Protein AF-A0A376YDN0-F1 (afdb_monomer)

Radius of gyration: 10.98 Å; Cα contacts (8 Å, |Δi|>4): 120; chains: 1; bounding box: 23×23×27 Å

Foldseek 3Di:
DEAEQEQVSLLVQLPDPDDDYDQNYKYAHCQLVVVHFSPSCLVPRVVVQFPPVVSCCRRNVRDIDGPVRSVVGD

pLDDT: mean 96.63, std 2.54, range [77.19, 98.38]

Organism: Escherichia coli (NCBI:txid562)

Solvent-accessible surface area (backbone atoms only — not comparable to full-atom values): 4129 Å² total; per-residue (Å²): 81,78,38,82,25,50,36,70,53,29,23,53,50,63,70,46,98,71,83,64,67,41,83,74,16,34,36,29,38,44,34,44,80,74,79,47,72,57,79,80,39,35,77,67,42,47,64,76,51,31,60,66,71,59,42,51,48,28,46,68,66,28,44,78,42,45,33,70,56,37,72,74,54,92

Nearest PDB structures (foldseek):
  2qq3-assembly2_L  TM=9.755E-01  e=2.664E-08  Geobacillus kaustophilus
  3rsi-assembly1_A  TM=9.591E-01  e=4.616E-07  Mycobacteroides abscessus ATCC 19977
  3p85-assembly1_A  TM=9.679E-01  e=5.288E-07  Mycobacterium avium 104
  4f47-assembly1_A  TM=9.479E-01  e=6.938E-07  Mycobacterium marinum M
  3swx-assembly1_C  TM=9.531E-01  e=1.043E-06  Mycobacteroides abscessus

Mean predicted aligned error: 2.02 Å

InterPro domains:
  IPR001753 Enoyl-CoA hydratase/isomerase-like domain [PF00378] (1-74)
  IPR029045 ClpP/crotonase-like domain superfamily [SSF52096] (1-74)

Sequence (74 aa):
MNGYAFGGGFELALAADFIVCADNASFALPEAKLGIVPDSGGVLRLPKILPPAIVNEMVMTGRRMGAEEALRWG

Secondary structure (DSSP, 8-state):
--SEEETHHHHHHTTSS-----TT-EEE-GGGGGT---TTTHHHHGGGTS-HHHHHHHHHH---EEHHHHHHH-

Structure (mmCIF, N/CA/C/O backbone):
data_AF-A0A376YDN0-F1
#
_entry.id   AF-A0A376YDN0-F1
#
loop_
_atom_site.group_PDB
_atom_site.id
_atom_site.type_symbol
_atom_site.label_atom_id
_atom_site.label_alt_id
_atom_site.label_comp_id
_atom_site.label_asym_id
_atom_site.label_entity_id
_atom_site.label_seq_id
_atom_site.pdbx_PDB_ins_code
_atom_site.Cartn_x
_atom_site.Cartn_y
_atom_site.Cartn_z
_atom_site.occupancy
_atom_site.B_iso_or_equiv
_atom_site.auth_seq_id
_atom_site.auth_comp_id
_atom_site.auth_asym_id
_atom_site.auth_atom_id
_atom_site.pdbx_PDB_model_num
ATOM 1 N N . MET A 1 1 ? -13.986 -1.752 1.754 1.00 93.56 1 MET A N 1
ATOM 2 C CA . MET A 1 1 ? -12.984 -2.586 1.057 1.00 93.56 1 MET A CA 1
ATOM 3 C C . MET A 1 1 ? -12.967 -3.986 1.653 1.00 93.56 1 MET A C 1
ATOM 5 O O . MET A 1 1 ? -12.886 -4.114 2.866 1.00 93.56 1 MET A O 1
ATOM 9 N N . ASN A 1 2 ? -13.085 -5.021 0.822 1.00 94.06 2 ASN A N 1
ATOM 10 C CA . ASN A 1 2 ? -13.038 -6.430 1.230 1.00 94.06 2 ASN A CA 1
ATOM 11 C C . ASN A 1 2 ? -12.119 -7.160 0.238 1.00 94.06 2 ASN A C 1
ATOM 13 O O . ASN A 1 2 ? -12.473 -7.284 -0.933 1.00 94.06 2 ASN A O 1
ATOM 17 N N . GLY A 1 3 ? -10.912 -7.532 0.676 1.00 96.38 3 GLY A N 1
ATOM 18 C CA . GLY A 1 3 ? -9.827 -7.985 -0.204 1.00 96.38 3 GLY A CA 1
ATOM 19 C C . GLY A 1 3 ? -8.950 -6.848 -0.758 1.00 96.38 3 GLY A C 1
ATOM 20 O O . GLY A 1 3 ? -8.551 -5.943 -0.026 1.00 96.38 3 GLY A O 1
ATOM 21 N N . TYR A 1 4 ? -8.591 -6.906 -2.043 1.00 98.00 4 TYR A N 1
ATOM 22 C CA . TYR A 1 4 ? -7.564 -6.027 -2.619 1.00 98.00 4 TYR A CA 1
ATOM 23 C C . TYR A 1 4 ? -8.096 -4.671 -3.093 1.00 98.00 4 TYR A C 1
ATOM 25 O O . TYR A 1 4 ? -9.077 -4.587 -3.828 1.00 98.00 4 TYR A O 1
ATOM 33 N N . ALA A 1 5 ? -7.372 -3.616 -2.735 1.00 97.81 5 ALA A N 1
ATOM 34 C CA . ALA A 1 5 ? -7.558 -2.248 -3.191 1.00 97.81 5 ALA A CA 1
ATOM 35 C C . ALA A 1 5 ? -6.222 -1.743 -3.744 1.00 97.81 5 ALA A C 1
ATOM 37 O O . ALA A 1 5 ? -5.421 -1.198 -2.991 1.00 97.81 5 ALA A O 1
ATOM 38 N N . PHE A 1 6 ? -5.934 -1.993 -5.024 1.00 97.69 6 PHE A N 1
ATOM 39 C CA . PHE A 1 6 ? -4.623 -1.702 -5.618 1.00 97.69 6 PHE A CA 1
ATOM 40 C C . PHE A 1 6 ? -4.711 -0.695 -6.762 1.00 97.69 6 PHE A C 1
ATOM 42 O O . PHE A 1 6 ? -5.684 -0.686 -7.520 1.00 97.69 6 PHE A O 1
ATOM 49 N N . GLY A 1 7 ? -3.668 0.125 -6.872 1.00 97.81 7 GLY A N 1
ATOM 50 C CA . GLY A 1 7 ? -3.517 1.167 -7.879 1.00 97.81 7 GLY A CA 1
ATOM 51 C C . GLY A 1 7 ? -4.735 2.074 -7.960 1.00 97.81 7 GLY A C 1
ATOM 52 O O . GLY A 1 7 ? -5.235 2.496 -6.919 1.00 97.81 7 GLY A O 1
ATOM 53 N N . GLY A 1 8 ? -5.300 2.261 -9.154 1.00 97.31 8 GLY A N 1
ATOM 54 C CA . GLY A 1 8 ? -6.526 3.046 -9.350 1.00 97.31 8 GLY A CA 1
ATOM 55 C C . GLY A 1 8 ? -7.695 2.676 -8.417 1.00 97.31 8 GLY A C 1
ATOM 56 O O . GLY A 1 8 ? -8.463 3.546 -8.015 1.00 97.31 8 GLY A O 1
ATOM 57 N N . GLY A 1 9 ? -7.815 1.413 -7.986 1.00 97.50 9 GLY A N 1
ATOM 58 C CA . GLY A 1 9 ? -8.818 1.008 -6.993 1.00 97.50 9 GLY A CA 1
ATOM 59 C C . GLY A 1 9 ? -8.531 1.535 -5.581 1.00 97.50 9 GLY A C 1
ATOM 60 O O . GLY A 1 9 ? -9.459 1.862 -4.842 1.00 97.50 9 GLY A O 1
ATOM 61 N N . PHE A 1 10 ? -7.253 1.660 -5.210 1.00 97.81 10 PHE A N 1
ATOM 62 C CA . PHE A 1 10 ? -6.859 2.355 -3.987 1.00 97.81 10 PHE A CA 1
ATOM 63 C C . PHE A 1 10 ? -7.025 3.866 -4.134 1.00 97.81 10 PHE A C 1
ATOM 65 O O . PHE A 1 10 ? -7.543 4.508 -3.231 1.00 97.81 10 PHE A O 1
ATOM 72 N N . GLU A 1 11 ? -6.649 4.435 -5.280 1.00 98.00 11 GLU A N 1
ATOM 73 C CA . GLU A 1 11 ? -6.814 5.866 -5.552 1.00 98.00 11 GLU A CA 1
ATOM 74 C C . GLU A 1 11 ? -8.281 6.302 -5.493 1.00 98.00 11 GLU A C 1
ATOM 76 O O . GLU A 1 11 ? -8.584 7.377 -4.973 1.00 98.00 11 GLU A O 1
ATOM 81 N N . LEU A 1 12 ? -9.193 5.441 -5.955 1.00 97.75 12 LEU A N 1
ATOM 82 C CA . LEU A 1 12 ? -10.630 5.630 -5.804 1.00 97.75 12 LEU A CA 1
ATOM 83 C C . LEU A 1 12 ? -11.060 5.579 -4.333 1.00 97.75 12 LEU A C 1
ATOM 85 O O . LEU A 1 12 ? -11.833 6.428 -3.899 1.00 97.75 12 LEU A O 1
ATOM 89 N N . ALA A 1 13 ? -10.548 4.623 -3.552 1.00 97.31 13 ALA A N 1
ATOM 90 C CA . ALA A 1 13 ? -10.839 4.555 -2.120 1.00 97.31 13 ALA A CA 1
ATOM 91 C C . ALA A 1 13 ? -10.340 5.811 -1.382 1.00 97.31 13 ALA A C 1
ATOM 93 O O . ALA A 1 13 ? -11.072 6.369 -0.574 1.00 97.31 13 ALA A O 1
ATOM 94 N N . LEU A 1 14 ? -9.145 6.305 -1.722 1.00 97.12 14 LEU A N 1
ATOM 95 C CA . LEU A 1 14 ? -8.568 7.543 -1.181 1.00 97.12 14 LEU A CA 1
ATOM 96 C C . LEU A 1 14 ? -9.377 8.800 -1.533 1.00 97.12 14 LEU A C 1
ATOM 98 O O . LEU A 1 14 ? -9.148 9.849 -0.937 1.00 97.12 14 LEU A O 1
ATOM 102 N N . ALA A 1 15 ? -10.270 8.735 -2.523 1.00 97.62 15 ALA A N 1
ATOM 103 C CA . ALA A 1 15 ? -11.159 9.836 -2.878 1.00 97.62 15 ALA A CA 1
ATOM 104 C C . ALA A 1 15 ? -12.452 9.871 -2.043 1.00 97.62 15 ALA A C 1
ATOM 106 O O . ALA A 1 15 ? -13.186 10.852 -2.140 1.00 97.62 15 ALA A O 1
ATOM 107 N N . ALA A 1 16 ? -12.739 8.831 -1.255 1.00 96.81 16 ALA A N 1
ATOM 108 C CA . ALA A 1 16 ? -13.892 8.794 -0.364 1.00 96.81 16 ALA A CA 1
ATOM 109 C C . ALA A 1 16 ? -13.645 9.603 0.920 1.00 96.81 16 ALA A C 1
ATOM 111 O O . ALA A 1 16 ? -12.509 9.740 1.368 1.00 96.81 16 ALA A O 1
ATOM 112 N N . ASP A 1 17 ? -14.724 10.071 1.551 1.00 96.06 17 ASP A N 1
ATOM 113 C CA . ASP A 1 17 ? -14.653 10.754 2.852 1.00 96.06 17 ASP A CA 1
ATOM 114 C C . ASP A 1 17 ? -14.251 9.801 3.989 1.00 96.06 17 ASP A C 1
ATOM 116 O O . ASP A 1 17 ? -13.548 10.188 4.919 1.00 96.06 17 ASP A O 1
ATOM 120 N N . PHE A 1 18 ? -14.686 8.539 3.904 1.00 95.12 18 PHE A N 1
ATOM 121 C CA . PHE A 1 18 ? -14.344 7.482 4.852 1.00 95.12 18 PHE A CA 1
ATOM 122 C C . PHE A 1 18 ? -14.095 6.162 4.126 1.00 95.12 18 PHE A C 1
ATOM 124 O O . PHE A 1 18 ? -14.819 5.795 3.197 1.00 95.12 18 PHE A O 1
ATOM 131 N N . ILE A 1 19 ? -13.114 5.401 4.612 1.00 96.38 19 ILE A N 1
ATOM 132 C CA . ILE A 1 19 ? -12.816 4.050 4.139 1.00 96.38 19 ILE A CA 1
ATOM 133 C C . ILE A 1 19 ? -13.136 3.070 5.267 1.00 96.38 19 ILE A C 1
ATOM 135 O O . ILE A 1 19 ? -12.503 3.077 6.315 1.00 96.38 19 ILE A O 1
ATOM 139 N N . VAL A 1 20 ? -14.106 2.185 5.036 1.00 97.25 20 VAL A N 1
ATOM 140 C CA . VAL A 1 20 ? -14.385 1.041 5.920 1.00 97.25 20 VAL A CA 1
ATOM 141 C C . VAL A 1 20 ? -13.825 -0.211 5.264 1.00 97.25 20 VAL A C 1
ATOM 143 O O . VAL A 1 20 ? -14.077 -0.449 4.077 1.00 97.25 20 VAL A O 1
ATOM 146 N N . CYS A 1 21 ? -13.070 -1.026 5.998 1.00 97.69 21 CYS A N 1
ATOM 147 C CA . CYS A 1 21 ? -12.473 -2.240 5.452 1.00 97.69 21 CYS A CA 1
ATOM 148 C C . CYS A 1 21 ? -12.599 -3.454 6.378 1.00 97.69 21 CYS A C 1
ATOM 150 O O . CYS A 1 21 ? -12.751 -3.305 7.585 1.00 97.69 21 CYS A O 1
ATOM 152 N N . ALA A 1 22 ? -12.601 -4.645 5.777 1.00 98.31 22 ALA A N 1
ATOM 153 C CA . ALA A 1 22 ? -12.531 -5.916 6.492 1.00 98.31 22 ALA A CA 1
ATOM 154 C C . ALA A 1 22 ? -11.074 -6.256 6.846 1.00 98.31 22 ALA A C 1
ATOM 156 O O . ALA A 1 22 ? -10.153 -5.790 6.177 1.00 98.31 22 ALA A O 1
ATOM 157 N N . ASP A 1 23 ? -10.862 -7.133 7.829 1.00 97.94 23 ASP A N 1
ATOM 158 C CA . ASP A 1 23 ? -9.519 -7.505 8.310 1.00 97.94 23 ASP A CA 1
ATOM 159 C C . ASP A 1 23 ? -8.625 -8.130 7.224 1.00 97.94 23 ASP A C 1
ATOM 161 O O . ASP A 1 23 ? -7.400 -8.060 7.288 1.00 97.94 23 ASP A O 1
ATOM 165 N N . ASN A 1 24 ? -9.232 -8.720 6.190 1.00 97.94 24 ASN A N 1
ATOM 166 C CA . ASN A 1 24 ? -8.532 -9.290 5.037 1.00 97.94 24 ASN A CA 1
ATOM 167 C C . ASN A 1 24 ? -8.163 -8.250 3.959 1.00 97.94 24 ASN A C 1
ATOM 169 O O . ASN A 1 24 ? -7.678 -8.631 2.888 1.00 97.94 24 ASN A O 1
ATOM 173 N N . ALA A 1 25 ? -8.444 -6.963 4.182 1.00 98.31 25 ALA A N 1
ATOM 174 C CA . ALA A 1 25 ? -8.185 -5.927 3.200 1.00 98.31 25 ALA A CA 1
ATOM 175 C C . ALA A 1 25 ? -6.685 -5.648 3.049 1.00 98.31 25 ALA A C 1
ATOM 177 O O . ALA A 1 25 ? -5.911 -5.681 4.009 1.00 98.31 25 ALA A O 1
ATOM 178 N N . SER A 1 26 ? -6.274 -5.341 1.820 1.00 98.31 26 SER A N 1
ATOM 179 C CA . SER A 1 26 ? -4.903 -4.941 1.522 1.00 98.31 26 SER A CA 1
ATOM 180 C C . SER A 1 26 ? -4.865 -3.845 0.467 1.00 98.31 26 SER A C 1
ATOM 182 O O . SER A 1 26 ? -5.567 -3.914 -0.543 1.00 98.31 26 SER A O 1
ATOM 184 N N . PHE A 1 27 ? -4.008 -2.856 0.704 1.00 98.38 27 PHE A N 1
ATOM 185 C CA . PHE A 1 27 ? -3.886 -1.624 -0.065 1.00 98.38 27 PHE A CA 1
ATOM 186 C C . PHE A 1 27 ? -2.483 -1.495 -0.658 1.00 98.38 27 PHE A C 1
ATOM 188 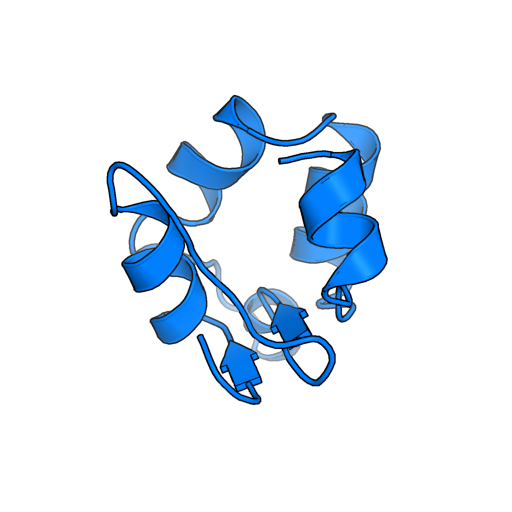O O . PHE A 1 27 ? -1.507 -1.876 -0.013 1.00 98.38 27 PHE A O 1
ATOM 195 N N . ALA A 1 28 ? -2.357 -0.979 -1.879 1.00 98.19 28 ALA A N 1
ATOM 196 C CA . ALA A 1 28 ? -1.055 -0.750 -2.511 1.00 98.19 28 ALA A CA 1
ATOM 197 C C . ALA A 1 28 ? -1.159 0.214 -3.696 1.00 98.19 28 ALA A C 1
ATOM 199 O O . ALA A 1 28 ? -2.169 0.225 -4.398 1.00 98.19 28 ALA A O 1
ATOM 200 N N . LEU A 1 29 ? -0.066 0.926 -3.973 1.00 98.31 29 LEU A N 1
ATOM 201 C CA . LEU A 1 29 ? 0.165 1.658 -5.221 1.00 98.31 29 LEU A CA 1
ATOM 202 C C . LEU A 1 29 ? 1.330 0.985 -5.978 1.00 98.31 29 LEU A C 1
ATOM 204 O O . LEU A 1 29 ? 2.491 1.329 -5.752 1.00 98.31 29 LEU A O 1
ATOM 208 N N . PRO A 1 30 ? 1.073 -0.071 -6.780 1.00 97.56 30 PRO A N 1
ATOM 209 C CA . PRO A 1 30 ? 2.115 -0.855 -7.444 1.00 97.56 30 PRO A CA 1
ATOM 210 C C . PRO A 1 30 ? 2.671 -0.210 -8.726 1.00 97.56 30 PRO A C 1
ATOM 212 O O . PRO A 1 30 ? 3.524 -0.815 -9.371 1.00 97.56 30 PRO A O 1
ATOM 215 N N . GLU A 1 31 ? 2.207 0.981 -9.102 1.00 98.31 31 GLU A N 1
ATOM 216 C CA . GLU A 1 31 ? 2.515 1.702 -10.342 1.00 98.31 31 GLU A CA 1
ATOM 217 C C . GLU A 1 31 ? 4.015 1.816 -10.632 1.00 98.31 31 GLU A C 1
ATOM 219 O O . GLU A 1 31 ? 4.438 1.602 -11.769 1.00 98.31 31 GLU A O 1
ATOM 224 N N . ALA A 1 32 ? 4.839 2.042 -9.603 1.00 95.81 32 ALA A N 1
ATOM 225 C CA . ALA A 1 32 ? 6.291 2.121 -9.758 1.00 95.81 32 ALA A CA 1
ATOM 226 C C . ALA A 1 32 ? 6.898 0.833 -10.348 1.00 95.81 32 ALA A C 1
ATOM 228 O O . ALA A 1 32 ? 7.854 0.895 -11.119 1.00 95.81 32 ALA A O 1
ATOM 229 N N . LYS A 1 33 ? 6.309 -0.341 -10.067 1.00 96.38 33 LYS A N 1
ATOM 230 C CA . LYS A 1 33 ? 6.740 -1.631 -10.644 1.00 96.38 33 LYS A CA 1
ATOM 231 C C . LYS A 1 33 ? 6.430 -1.750 -12.134 1.00 96.38 33 LYS A C 1
ATOM 233 O O . LYS A 1 33 ? 6.996 -2.606 -12.805 1.00 96.38 33 LYS A O 1
ATOM 238 N N . LEU A 1 34 ? 5.522 -0.918 -12.632 1.00 96.44 34 LEU A N 1
ATOM 239 C CA . LEU A 1 34 ? 5.119 -0.847 -14.033 1.00 96.44 34 LEU A CA 1
ATOM 240 C C . LEU A 1 34 ? 5.780 0.335 -14.762 1.00 96.44 34 LEU A C 1
ATOM 242 O O . LEU A 1 34 ? 5.511 0.542 -15.940 1.00 96.44 34 LEU A O 1
ATOM 246 N N . GLY A 1 35 ? 6.639 1.105 -14.082 1.00 96.56 35 GLY A N 1
ATOM 247 C CA . GLY A 1 35 ? 7.285 2.288 -14.654 1.00 96.56 35 GLY A CA 1
ATOM 248 C C . GLY A 1 35 ? 6.345 3.482 -14.834 1.00 96.56 35 GLY A C 1
ATOM 249 O O . GLY A 1 35 ? 6.636 4.362 -15.641 1.00 96.56 35 GLY A O 1
ATOM 250 N N . ILE A 1 36 ? 5.226 3.514 -14.105 1.00 96.12 36 ILE A N 1
ATOM 251 C CA . ILE A 1 36 ? 4.244 4.604 -14.137 1.00 96.12 36 ILE A CA 1
ATOM 252 C C . ILE A 1 36 ? 4.044 5.197 -12.735 1.00 96.12 36 ILE A C 1
ATOM 254 O O . ILE A 1 36 ? 4.626 4.730 -11.754 1.00 96.12 36 ILE A O 1
ATOM 258 N N . VAL A 1 37 ? 3.237 6.254 -12.641 1.00 95.31 37 VAL A N 1
ATOM 259 C CA . VAL A 1 37 ? 2.922 6.973 -11.397 1.00 95.31 37 VAL A CA 1
ATOM 260 C C . VAL A 1 37 ? 1.417 6.859 -11.103 1.00 95.31 37 VAL A C 1
ATOM 262 O O . VAL A 1 37 ? 0.646 6.857 -12.061 1.00 95.31 37 VAL A O 1
ATOM 265 N N . PRO A 1 38 ? 0.975 6.767 -9.831 1.00 96.12 38 PRO A N 1
ATOM 266 C CA . PRO A 1 38 ? -0.451 6.775 -9.494 1.00 96.12 38 PRO A CA 1
ATOM 267 C C . PRO A 1 38 ? -1.025 8.188 -9.673 1.00 96.12 38 PRO A C 1
ATOM 269 O O . PRO A 1 38 ? -0.921 9.049 -8.788 1.00 96.12 38 PRO A O 1
ATOM 272 N N . ASP A 1 39 ? -1.548 8.442 -10.873 1.00 95.50 39 ASP A N 1
ATOM 273 C CA . ASP A 1 39 ? -1.957 9.750 -11.390 1.00 95.50 39 ASP A CA 1
ATOM 274 C C . ASP A 1 39 ? -3.457 10.052 -11.229 1.00 95.50 39 ASP A C 1
ATOM 276 O O . ASP A 1 39 ? -3.875 11.194 -11.423 1.00 95.50 39 ASP A O 1
ATOM 280 N N . SER A 1 40 ? -4.259 9.096 -10.750 1.00 96.44 40 SER A N 1
ATOM 281 C CA . SER A 1 40 ? -5.672 9.309 -10.383 1.00 96.44 40 SER A CA 1
ATOM 282 C C . SER A 1 40 ? -5.837 9.961 -8.995 1.00 96.44 40 SER A C 1
ATOM 284 O O . SER A 1 40 ? -6.933 10.059 -8.425 1.00 96.44 40 SER A O 1
ATOM 286 N N . GLY A 1 41 ? -4.733 10.484 -8.460 1.00 94.88 41 GLY A N 1
ATOM 287 C CA . GLY A 1 41 ? -4.645 11.271 -7.239 1.00 94.88 41 GLY A CA 1
ATOM 288 C C . GLY A 1 41 ? -4.063 10.518 -6.046 1.00 94.88 41 GLY A C 1
ATOM 289 O O . GLY A 1 41 ? -4.082 11.063 -4.944 1.00 94.88 41 GLY A O 1
ATOM 290 N N . GLY A 1 42 ? 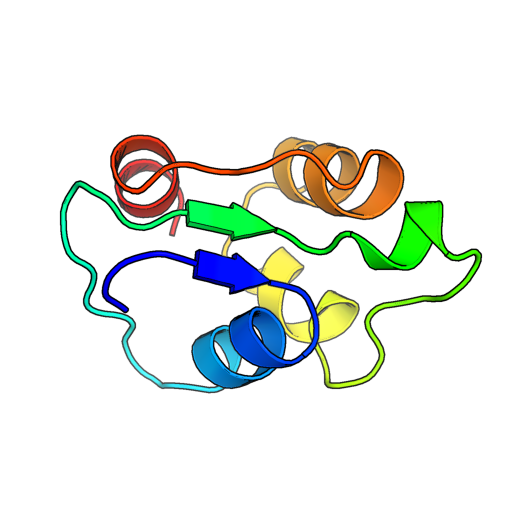-3.502 9.323 -6.233 1.00 95.38 42 GLY A N 1
ATOM 291 C CA . GLY A 1 42 ? -2.780 8.571 -5.206 1.00 95.38 42 GLY A CA 1
ATOM 292 C C . GLY A 1 42 ? -1.615 9.369 -4.629 1.00 95.38 42 GLY A C 1
ATOM 293 O O . GLY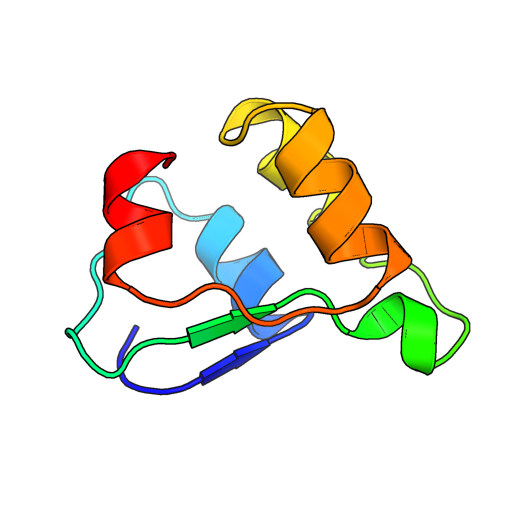 A 1 42 ? -1.541 9.546 -3.414 1.00 95.38 42 GLY A O 1
ATOM 294 N N . VAL A 1 43 ? -0.785 9.977 -5.487 1.00 94.06 43 VAL A N 1
ATOM 295 C CA . VAL A 1 43 ? 0.308 10.873 -5.048 1.00 94.06 43 VAL A CA 1
ATOM 296 C C . VAL A 1 43 ? -0.173 12.174 -4.398 1.00 94.06 43 VAL A C 1
ATOM 298 O O . VAL A 1 43 ? 0.616 12.869 -3.768 1.00 94.06 43 VAL A O 1
ATOM 301 N N . LEU A 1 44 ? -1.453 12.528 -4.543 1.00 95.69 44 LEU A N 1
ATOM 302 C CA . LEU A 1 44 ? -2.012 13.778 -4.018 1.00 95.69 44 LEU A CA 1
ATOM 303 C C . LEU A 1 44 ? -2.781 13.580 -2.710 1.00 95.69 44 LEU A C 1
ATOM 305 O O . LEU A 1 44 ? -2.772 14.466 -1.855 1.00 95.69 44 LEU A O 1
ATOM 309 N N . ARG A 1 45 ? -3.489 12.456 -2.565 1.00 97.19 45 ARG A N 1
ATOM 310 C CA . ARG A 1 45 ? -4.350 12.167 -1.411 1.00 97.19 45 ARG A CA 1
ATOM 311 C C . ARG A 1 45 ? -3.621 11.361 -0.342 1.00 97.19 45 ARG A C 1
ATOM 313 O O . ARG A 1 45 ? -3.734 11.709 0.827 1.00 97.19 45 ARG A O 1
ATOM 320 N N . LEU A 1 46 ? -2.810 10.370 -0.723 1.00 96.69 46 LEU A N 1
ATOM 321 C CA . LEU A 1 46 ? -2.102 9.525 0.244 1.00 96.69 46 LEU A CA 1
ATOM 322 C C . LEU A 1 46 ? -1.172 10.319 1.190 1.00 96.69 46 LEU A C 1
ATOM 324 O O . LEU A 1 46 ? -1.238 10.076 2.395 1.00 96.69 46 LEU A O 1
ATOM 328 N N . PRO A 1 47 ? -0.387 11.322 0.728 1.00 96.81 47 PRO A N 1
ATOM 329 C CA . PRO A 1 47 ? 0.457 12.123 1.622 1.00 96.81 47 PRO A CA 1
ATOM 330 C C . PRO A 1 47 ? -0.299 13.020 2.609 1.00 96.81 47 PRO A C 1
ATOM 332 O O . PRO A 1 47 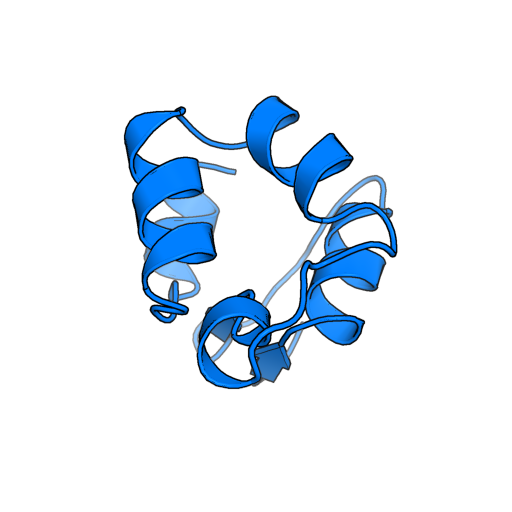? 0.315 13.573 3.515 1.00 96.81 47 PRO A O 1
ATOM 335 N N . LYS A 1 48 ? -1.610 13.212 2.422 1.00 96.12 48 LYS A N 1
ATOM 336 C CA . LYS A 1 48 ? -2.452 13.979 3.353 1.00 96.12 48 LYS A CA 1
ATOM 337 C C . LYS A 1 48 ? -2.974 13.123 4.507 1.00 96.12 48 LYS A C 1
ATOM 339 O O . LYS A 1 48 ? -3.484 13.680 5.471 1.00 96.12 48 LYS A O 1
ATOM 344 N N . ILE A 1 49 ? -2.879 11.801 4.372 1.00 94.88 49 ILE A N 1
ATOM 345 C CA . ILE A 1 49 ? -3.443 10.819 5.299 1.00 94.88 49 ILE A CA 1
ATOM 346 C C . ILE A 1 49 ? -2.315 10.122 6.067 1.00 94.88 49 ILE A C 1
ATOM 348 O O . ILE A 1 49 ? -2.376 10.029 7.287 1.00 94.88 49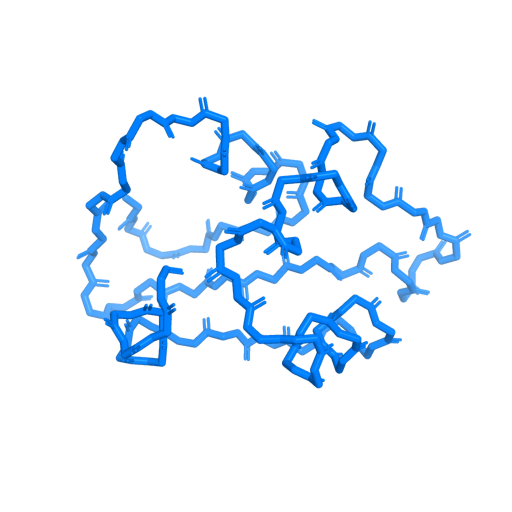 ILE A O 1
ATOM 352 N N . LEU A 1 50 ? -1.251 9.698 5.374 1.00 96.75 50 LEU A N 1
ATOM 353 C CA . LEU A 1 50 ? -0.176 8.895 5.960 1.00 96.75 50 LEU A CA 1
ATOM 354 C C . LEU A 1 50 ? 1.125 9.686 6.203 1.00 96.75 50 LEU A C 1
ATOM 356 O O . LEU A 1 50 ? 1.435 10.626 5.465 1.00 96.75 50 LEU A O 1
ATOM 360 N N . PRO A 1 51 ? 1.961 9.258 7.173 1.00 97.38 51 PRO A N 1
ATOM 361 C CA . PRO A 1 51 ? 3.298 9.806 7.371 1.00 97.38 51 PRO A CA 1
ATOM 362 C C . PRO A 1 51 ? 4.179 9.720 6.110 1.00 97.38 51 PRO A C 1
ATOM 364 O O . PRO A 1 51 ? 4.190 8.678 5.445 1.00 97.38 51 PRO A O 1
ATOM 367 N N . PRO A 1 52 ? 5.021 10.733 5.822 1.00 97.44 52 PRO A N 1
ATOM 368 C CA . PRO A 1 52 ? 5.829 10.773 4.599 1.00 97.44 52 PRO A CA 1
ATOM 369 C C . PRO A 1 52 ? 6.726 9.550 4.378 1.00 97.44 52 PRO A C 1
ATOM 371 O O . PRO A 1 52 ? 6.892 9.109 3.245 1.00 97.44 52 PRO A O 1
ATOM 374 N N . ALA A 1 53 ? 7.292 8.976 5.445 1.00 97.56 53 ALA A N 1
ATOM 375 C CA . ALA A 1 53 ? 8.145 7.792 5.337 1.00 97.56 53 ALA A CA 1
ATOM 376 C C . ALA A 1 53 ? 7.375 6.574 4.793 1.00 97.56 53 ALA A C 1
ATOM 378 O O . ALA A 1 53 ? 7.880 5.871 3.922 1.00 97.56 53 ALA A O 1
ATOM 379 N N . ILE A 1 54 ? 6.136 6.380 5.256 1.00 97.19 54 ILE A N 1
ATOM 380 C CA . ILE A 1 54 ? 5.254 5.284 4.836 1.00 97.19 54 ILE A CA 1
ATOM 381 C C . ILE A 1 54 ? 4.789 5.509 3.399 1.00 97.19 54 ILE A C 1
ATOM 383 O O . ILE A 1 54 ? 4.855 4.600 2.579 1.00 97.19 54 ILE A O 1
ATOM 387 N N . VAL A 1 55 ? 4.387 6.740 3.072 1.00 97.50 55 VAL A N 1
ATOM 388 C CA . VAL A 1 55 ? 3.988 7.128 1.711 1.00 97.50 55 VAL A CA 1
ATOM 389 C C . VAL A 1 55 ? 5.111 6.850 0.717 1.00 97.50 55 VAL A C 1
ATOM 391 O O . VAL A 1 55 ? 4.887 6.185 -0.293 1.00 97.50 55 VAL A O 1
ATOM 394 N N . ASN A 1 56 ? 6.322 7.329 1.014 1.00 96.75 56 ASN A N 1
ATOM 395 C CA . ASN A 1 56 ? 7.481 7.150 0.148 1.00 96.75 56 ASN A CA 1
ATOM 396 C C . ASN A 1 56 ? 7.807 5.669 -0.028 1.00 96.75 56 ASN A C 1
ATOM 398 O O . ASN A 1 56 ? 8.004 5.219 -1.152 1.00 96.75 56 ASN A O 1
ATOM 402 N N . GLU A 1 57 ? 7.805 4.894 1.056 1.00 96.56 57 GLU A N 1
ATOM 403 C CA . GLU A 1 57 ? 8.021 3.454 0.984 1.00 96.56 57 GLU A CA 1
ATOM 404 C C . GLU A 1 57 ? 6.959 2.770 0.110 1.00 96.56 57 GLU A C 1
ATOM 406 O O . GLU A 1 57 ? 7.308 2.030 -0.810 1.00 96.56 57 GLU A O 1
ATOM 411 N N . MET A 1 58 ? 5.670 3.040 0.335 1.00 97.44 58 MET A N 1
ATOM 412 C CA . MET A 1 58 ? 4.573 2.437 -0.425 1.00 97.44 58 MET A CA 1
ATOM 413 C C . MET A 1 58 ? 4.635 2.787 -1.911 1.00 97.44 58 MET A C 1
ATOM 415 O O . MET A 1 58 ? 4.552 1.884 -2.739 1.00 97.44 58 MET A O 1
ATOM 419 N N . VAL A 1 59 ? 4.810 4.065 -2.254 1.00 96.50 59 VAL A N 1
ATOM 420 C CA . VAL A 1 59 ? 4.808 4.534 -3.649 1.00 96.50 59 VAL A CA 1
ATOM 421 C C . VAL A 1 59 ? 6.074 4.100 -4.391 1.00 96.50 59 VAL A C 1
ATOM 423 O O . VAL A 1 59 ? 5.987 3.712 -5.551 1.00 96.50 59 VAL A O 1
ATOM 426 N N . MET A 1 60 ? 7.246 4.116 -3.745 1.00 96.31 60 MET A N 1
ATOM 427 C CA . MET A 1 60 ? 8.509 3.749 -4.403 1.00 96.31 60 MET A CA 1
ATOM 428 C C . MET A 1 60 ? 8.681 2.235 -4.553 1.00 96.31 60 MET A C 1
ATOM 430 O O . MET A 1 60 ? 9.264 1.777 -5.533 1.00 96.31 60 MET A O 1
ATOM 434 N N . THR A 1 61 ? 8.195 1.443 -3.592 1.00 97.06 61 THR A N 1
ATOM 435 C CA . THR A 1 61 ? 8.383 -0.020 -3.600 1.00 97.06 61 THR A CA 1
ATOM 436 C C . THR A 1 61 ? 7.164 -0.785 -4.106 1.00 97.06 61 THR A C 1
ATOM 438 O O . THR A 1 61 ? 7.268 -1.973 -4.422 1.00 97.06 61 THR A O 1
ATOM 441 N N . GLY A 1 62 ? 5.989 -0.153 -4.142 1.00 96.69 62 GLY A N 1
ATOM 442 C CA . GLY A 1 62 ? 4.712 -0.823 -4.366 1.00 96.69 62 GLY A CA 1
ATOM 443 C C . GLY A 1 62 ? 4.417 -1.904 -3.323 1.00 96.69 62 GLY A C 1
ATOM 444 O O . GLY A 1 62 ? 3.859 -2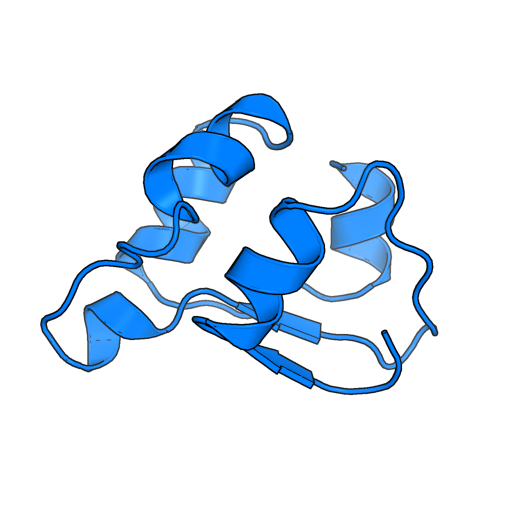.954 -3.681 1.00 96.69 62 GLY A O 1
ATOM 445 N N . ARG A 1 63 ? 4.875 -1.730 -2.070 1.00 97.38 63 ARG A N 1
ATOM 446 C CA . ARG A 1 63 ? 4.566 -2.670 -0.983 1.00 97.38 63 ARG A CA 1
ATOM 447 C C . ARG A 1 63 ? 3.081 -2.644 -0.651 1.00 97.38 63 ARG A C 1
ATOM 449 O O . ARG A 1 63 ? 2.382 -1.656 -0.866 1.00 97.38 63 ARG A O 1
ATOM 456 N N . ARG A 1 64 ? 2.613 -3.759 -0.103 1.00 97.56 64 ARG A N 1
ATOM 457 C CA . ARG A 1 64 ? 1.246 -3.886 0.392 1.00 97.56 64 ARG A CA 1
ATOM 458 C C . ARG A 1 64 ? 1.176 -3.371 1.827 1.00 97.56 64 ARG A C 1
ATOM 460 O O . ARG A 1 64 ? 2.074 -3.642 2.620 1.00 97.56 64 ARG A O 1
ATOM 467 N N . MET A 1 65 ? 0.096 -2.669 2.132 1.00 97.81 65 MET A N 1
ATOM 468 C CA . MET A 1 65 ? -0.334 -2.285 3.471 1.00 97.81 65 MET A CA 1
ATOM 469 C C . MET A 1 65 ? -1.545 -3.145 3.839 1.00 97.81 65 MET A C 1
ATOM 471 O O . MET A 1 65 ? -2.451 -3.330 3.021 1.00 97.81 65 MET A O 1
ATOM 475 N N . GLY A 1 66 ? -1.531 -3.740 5.028 1.00 98.31 66 GLY A N 1
ATOM 476 C CA . GLY A 1 66 ? -2.654 -4.532 5.545 1.00 98.31 66 GLY A CA 1
ATOM 477 C C . GLY A 1 66 ? -3.688 -3.669 6.268 1.00 98.31 66 GLY A C 1
ATOM 478 O O . GLY A 1 66 ? -3.415 -2.512 6.583 1.00 98.31 66 GLY A O 1
ATOM 479 N N . ALA A 1 67 ? -4.853 -4.244 6.573 1.00 98.19 67 ALA A N 1
ATOM 480 C CA 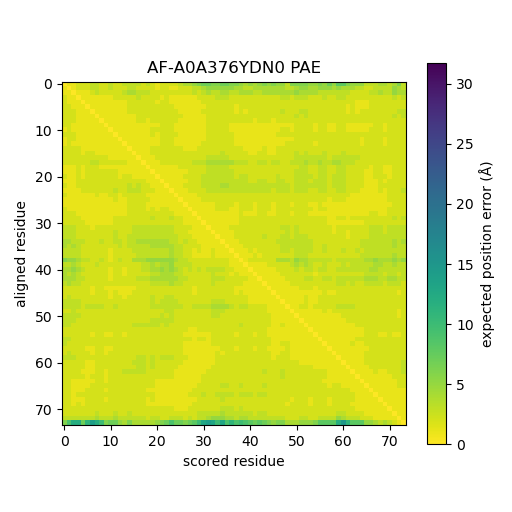. ALA A 1 67 ? -5.934 -3.556 7.284 1.00 98.19 67 ALA A CA 1
ATOM 481 C C . ALA A 1 67 ? -5.508 -2.989 8.654 1.00 98.19 67 ALA A C 1
ATOM 483 O O . ALA A 1 67 ? -5.852 -1.8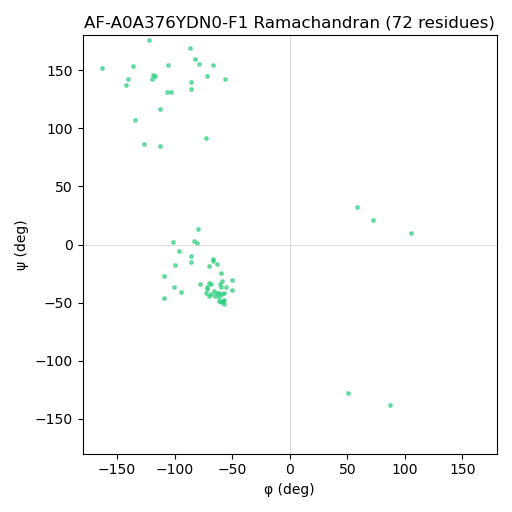56 8.975 1.00 98.19 67 ALA A O 1
ATOM 484 N N . GLU A 1 68 ? -4.718 -3.729 9.441 1.00 98.00 68 GLU A N 1
ATOM 485 C CA . GLU A 1 68 ? -4.260 -3.264 10.762 1.00 98.00 68 GLU A CA 1
ATOM 486 C C . GLU A 1 68 ? -3.324 -2.048 10.660 1.00 98.00 68 GLU A C 1
ATOM 488 O O . GLU A 1 68 ? -3.415 -1.104 11.443 1.00 98.00 68 GLU A O 1
ATOM 493 N N . GLU A 1 69 ? -2.425 -2.054 9.674 1.00 97.38 69 GLU A N 1
ATOM 494 C CA . GLU A 1 69 ? -1.528 -0.928 9.421 1.00 97.38 69 GLU A CA 1
ATOM 495 C C . GLU A 1 69 ? -2.304 0.287 8.898 1.00 97.38 69 GLU A C 1
ATOM 497 O O . GLU A 1 69 ? -2.072 1.396 9.376 1.00 97.38 69 GLU A O 1
ATOM 502 N N . A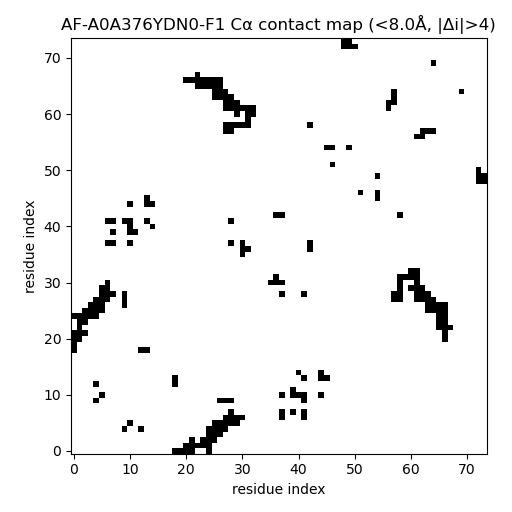LA A 1 70 ? -3.260 0.073 7.987 1.00 96.88 70 ALA A N 1
ATOM 503 C CA . ALA A 1 70 ? -4.146 1.123 7.491 1.00 96.88 70 ALA A CA 1
ATOM 504 C C . ALA A 1 70 ? -4.920 1.778 8.646 1.00 96.88 70 ALA A C 1
ATOM 506 O O . ALA A 1 70 ? -4.875 2.989 8.806 1.00 96.88 70 ALA A O 1
ATOM 507 N N . LEU A 1 71 ? -5.524 0.979 9.533 1.00 96.88 71 LEU A N 1
ATOM 508 C CA . LEU A 1 71 ? -6.242 1.480 10.709 1.00 96.88 71 LEU A CA 1
ATOM 509 C C . LEU A 1 71 ? -5.344 2.291 11.659 1.00 96.88 71 LEU A C 1
ATOM 511 O O . LEU A 1 71 ? -5.809 3.229 12.303 1.00 96.88 71 LEU A O 1
ATOM 515 N N . ARG A 1 72 ? -4.064 1.921 11.774 1.00 97.00 72 ARG A N 1
ATOM 516 C CA . ARG A 1 72 ? -3.100 2.591 12.657 1.00 97.00 72 ARG A CA 1
ATOM 517 C C . ARG A 1 72 ? -2.700 3.975 12.151 1.00 97.00 72 ARG A C 1
ATOM 519 O O . ARG A 1 72 ? -2.457 4.855 12.975 1.00 97.00 72 ARG A O 1
ATOM 526 N N . TRP A 1 73 ? -2.571 4.143 10.837 1.00 94.06 73 TRP A N 1
ATOM 527 C CA . TRP A 1 73 ? -1.991 5.349 10.243 1.00 94.06 73 TRP A CA 1
ATOM 528 C C . TRP A 1 73 ? -2.991 6.252 9.520 1.00 94.06 73 TRP A C 1
ATOM 530 O O . TRP A 1 73 ? -2.734 7.453 9.462 1.00 94.06 73 TRP A O 1
ATOM 540 N N . GLY A 1 74 ? -4.099 5.709 9.006 1.00 77.19 74 GLY A N 1
ATOM 541 C CA . GLY A 1 74 ? -5.131 6.445 8.269 1.00 77.19 74 GLY A CA 1
ATOM 542 C C . GLY A 1 74 ? -5.663 5.689 7.058 1.00 77.19 74 GLY A C 1
ATOM 543 O O . GLY A 1 74 ? -4.874 5.449 6.116 1.00 77.19 74 GLY A O 1
#